Protein AF-A0A1Z9BZ72-F1 (afdb_monomer_lite)

pLDDT: mean 84.68, std 11.12, range [56.81, 97.44]

Sequence (92 aa):
MARPKGIDLSGLEWLEREGEPAFKSANNQNIAPNDGNIFIDPLILTDFNADGLVDVILGCKNRIFRNHGMGRFKPEKLCPNFDEVVFNVTLD

Structure (mmCIF, N/CA/C/O backbone):
data_AF-A0A1Z9BZ72-F1
#
_entry.id   AF-A0A1Z9BZ72-F1
#
loop_
_atom_site.group_PDB
_atom_site.id
_atom_site.type_sy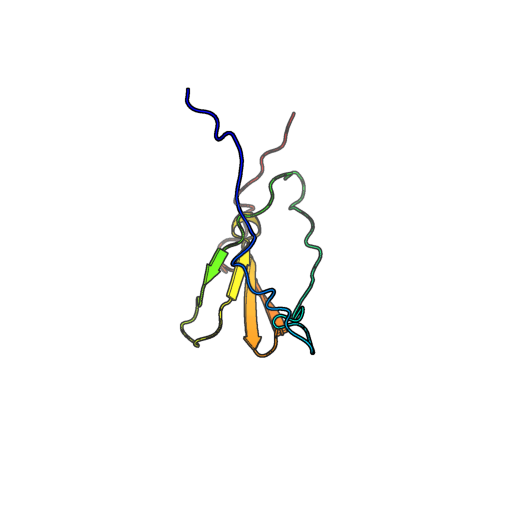mbol
_atom_site.label_atom_id
_atom_site.label_alt_id
_atom_site.label_comp_id
_atom_site.label_asym_id
_atom_site.label_entity_id
_atom_site.label_seq_id
_atom_site.pdbx_PDB_ins_code
_atom_site.Cartn_x
_atom_site.Cartn_y
_atom_site.Cartn_z
_atom_site.occupancy
_atom_site.B_iso_or_equiv
_atom_site.auth_seq_id
_atom_site.auth_comp_id
_atom_site.auth_asym_id
_atom_site.auth_atom_id
_atom_site.pdbx_PDB_model_num
ATOM 1 N N . MET A 1 1 ? -32.135 28.193 5.990 1.00 63.34 1 MET A N 1
ATOM 2 C CA . MET A 1 1 ? -31.386 27.001 6.451 1.00 63.34 1 MET A CA 1
ATOM 3 C C . MET A 1 1 ? -31.453 26.959 7.968 1.00 63.34 1 MET A C 1
ATOM 5 O O . MET A 1 1 ? -31.236 27.996 8.583 1.00 63.34 1 MET A O 1
ATOM 9 N N . ALA A 1 2 ? -31.817 25.825 8.566 1.00 75.38 2 ALA A N 1
ATOM 10 C CA . ALA A 1 2 ? -31.899 25.703 10.021 1.00 75.38 2 ALA A CA 1
ATOM 11 C C . ALA A 1 2 ? -30.489 25.678 10.637 1.00 75.38 2 ALA A C 1
ATOM 13 O O . ALA A 1 2 ? -29.614 24.973 10.140 1.00 75.38 2 ALA A O 1
ATOM 14 N N . ARG A 1 3 ? -30.275 26.449 11.710 1.00 78.69 3 ARG A N 1
ATOM 15 C CA . ARG A 1 3 ? -29.078 26.380 12.559 1.00 78.69 3 ARG A CA 1
ATOM 16 C C . ARG A 1 3 ? -29.506 25.919 13.953 1.00 78.69 3 ARG A C 1
ATOM 18 O O . ARG A 1 3 ? -30.410 26.542 14.513 1.00 78.69 3 ARG A O 1
ATOM 25 N N . PRO A 1 4 ? -28.905 24.859 14.513 1.00 83.88 4 PRO A N 1
ATOM 26 C CA . PRO A 1 4 ? -29.218 24.445 15.873 1.00 83.88 4 PRO A CA 1
ATOM 27 C C . PRO A 1 4 ? -28.810 25.544 16.863 1.00 83.88 4 PRO A C 1
ATOM 29 O O . PRO A 1 4 ? -27.764 26.173 16.711 1.00 83.88 4 PRO A O 1
ATOM 32 N N . LYS A 1 5 ? -29.662 25.786 17.868 1.00 88.38 5 LYS A N 1
ATOM 33 C CA . LYS A 1 5 ? -29.403 26.755 18.948 1.00 88.38 5 LYS A CA 1
ATOM 34 C C . LYS A 1 5 ? -28.414 26.236 19.998 1.00 88.38 5 LYS A C 1
ATOM 36 O O . LYS A 1 5 ? -27.864 27.042 20.736 1.00 88.38 5 LYS A O 1
ATOM 41 N N . GLY A 1 6 ? -28.198 24.923 20.068 1.00 88.06 6 GLY A N 1
ATOM 42 C CA . GLY A 1 6 ? -27.283 24.299 21.018 1.00 88.06 6 GLY A CA 1
ATOM 43 C C . GLY A 1 6 ? -27.233 22.783 20.853 1.00 88.06 6 GLY A C 1
ATOM 44 O O . GLY A 1 6 ? -28.111 22.197 20.219 1.00 88.06 6 GLY A O 1
ATOM 45 N N . ILE A 1 7 ? -26.188 22.181 21.415 1.00 87.25 7 ILE A N 1
ATOM 46 C CA . ILE A 1 7 ? -26.002 20.734 21.546 1.00 87.25 7 ILE A CA 1
ATOM 47 C C . ILE A 1 7 ? -25.902 20.460 23.049 1.00 87.25 7 ILE A C 1
ATOM 49 O O . ILE A 1 7 ? -25.071 21.070 23.720 1.00 87.25 7 ILE A O 1
ATOM 53 N N . ASP A 1 8 ? -26.767 19.594 23.572 1.00 90.12 8 ASP A N 1
ATOM 54 C CA . ASP A 1 8 ? -26.728 19.147 24.966 1.00 90.12 8 ASP A CA 1
ATOM 55 C C . ASP A 1 8 ? -25.843 17.901 25.076 1.00 90.12 8 ASP A C 1
ATOM 57 O O . ASP A 1 8 ? -26.035 16.928 24.348 1.00 90.12 8 ASP A O 1
ATOM 61 N N . LEU A 1 9 ? -24.853 17.959 25.964 1.00 89.06 9 LEU A N 1
ATOM 62 C CA . LEU A 1 9 ? -23.868 16.902 26.201 1.00 89.06 9 LEU A CA 1
ATOM 63 C C . LEU A 1 9 ? -23.965 16.333 27.629 1.00 89.06 9 LEU A C 1
ATOM 65 O O . LEU A 1 9 ? -23.118 15.542 28.030 1.00 89.06 9 LEU A O 1
ATOM 69 N N . SER A 1 10 ? -24.973 16.736 28.411 1.00 90.12 10 SER A N 1
ATOM 70 C CA . SER A 1 10 ? -25.094 16.407 29.841 1.00 90.12 10 SER A CA 1
ATOM 71 C C . SER A 1 10 ? -25.282 14.914 30.147 1.00 90.12 10 SER A C 1
ATOM 73 O O . SER A 1 10 ? -25.018 14.491 31.269 1.00 90.12 10 SER A O 1
ATOM 75 N N . GLY A 1 11 ? -25.701 14.114 29.162 1.00 89.88 11 GLY A N 1
ATOM 76 C CA . GLY A 1 11 ? -25.869 12.660 29.272 1.00 89.88 11 GLY A CA 1
ATOM 77 C C . GLY A 1 11 ? -24.734 11.830 28.667 1.00 89.88 11 GLY A C 1
ATOM 78 O O . GLY A 1 11 ? -24.925 10.635 28.451 1.00 89.88 11 GLY A O 1
ATOM 79 N N . LEU A 1 12 ? -23.596 12.442 28.324 1.00 89.56 12 LEU A N 1
ATOM 80 C CA . LEU A 1 12 ? -22.459 11.713 27.764 1.00 89.56 12 LEU A CA 1
ATOM 81 C C . LEU A 1 12 ? -21.572 11.118 28.857 1.00 89.56 12 LEU A C 1
ATOM 83 O O . LEU A 1 12 ? -21.246 11.771 29.846 1.00 89.56 12 LEU A O 1
ATOM 87 N N . GLU A 1 13 ? -21.124 9.892 28.615 1.00 90.00 13 GLU A N 1
ATOM 88 C CA . GLU A 1 13 ? -20.034 9.266 29.351 1.00 90.00 13 GLU A CA 1
ATOM 89 C C . GLU A 1 13 ? -18.733 9.446 28.563 1.00 90.00 13 GLU A C 1
ATOM 91 O O . GLU A 1 13 ? -18.669 9.167 27.362 1.00 90.00 13 GLU A O 1
ATOM 96 N N . TRP A 1 14 ? -17.690 9.925 29.238 1.00 84.06 14 TRP A N 1
ATOM 97 C CA . TRP A 1 14 ? -16.354 9.997 28.660 1.00 84.06 14 TRP A CA 1
ATOM 98 C C . TRP A 1 14 ? -15.694 8.626 28.754 1.00 84.06 14 TRP A C 1
ATOM 100 O O . TRP A 1 14 ? -15.305 8.191 29.834 1.00 84.06 14 TRP A O 1
ATOM 110 N N . LEU A 1 15 ? -15.560 7.954 27.613 1.00 85.44 15 LEU A N 1
ATOM 111 C CA . LEU A 1 15 ? -14.809 6.709 27.506 1.00 85.44 15 LEU A CA 1
ATOM 112 C C . LEU A 1 15 ? -13.400 7.026 27.011 1.00 85.44 15 LEU A C 1
ATOM 114 O O . LEU A 1 15 ? -13.175 7.221 25.816 1.00 85.44 15 LEU A O 1
ATOM 118 N N . GLU A 1 16 ? -12.454 7.079 27.942 1.00 81.88 16 GLU A N 1
ATOM 119 C CA . GLU A 1 16 ? -11.034 7.175 27.626 1.00 81.88 16 GLU A CA 1
ATOM 120 C C . GLU A 1 16 ? -10.381 5.804 27.799 1.00 81.88 16 GLU A C 1
ATOM 122 O O . GLU A 1 16 ? -10.594 5.100 28.787 1.00 81.88 16 GLU A O 1
ATOM 127 N N . ARG A 1 17 ? -9.606 5.385 26.797 1.00 85.06 17 ARG A N 1
ATOM 128 C CA . ARG A 1 17 ? -8.873 4.124 26.858 1.00 85.06 17 ARG A CA 1
ATOM 129 C C . ARG A 1 17 ? -7.501 4.373 27.462 1.00 85.06 17 ARG A C 1
ATOM 131 O O . ARG A 1 17 ? -6.643 4.962 26.809 1.00 85.06 17 ARG A O 1
ATOM 138 N N . GLU A 1 18 ? -7.269 3.820 28.643 1.00 83.62 18 GLU A N 1
ATOM 139 C CA . GLU A 1 18 ? -5.931 3.733 29.223 1.00 83.62 18 GLU A CA 1
ATOM 140 C C . GLU A 1 18 ? -5.137 2.563 28.611 1.00 83.62 18 GLU A C 1
ATOM 142 O O . GLU A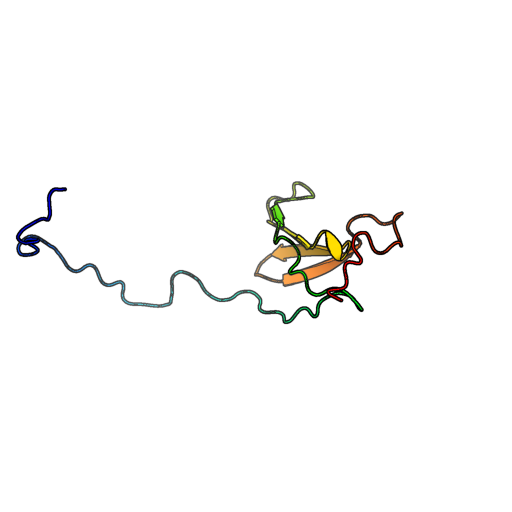 1 18 ? -5.687 1.512 28.266 1.00 83.62 18 GLU A O 1
ATOM 147 N N . GLY A 1 19 ? -3.822 2.741 28.460 1.00 86.50 19 GLY A N 1
ATOM 148 C CA . GLY A 1 19 ? -2.896 1.713 27.975 1.00 86.50 19 GLY A CA 1
ATOM 149 C C . GLY A 1 19 ? -2.365 1.929 26.556 1.00 86.50 19 GLY A C 1
ATOM 150 O O . GLY A 1 19 ? -2.701 2.887 25.861 1.00 86.50 19 GLY A O 1
ATOM 151 N N . GLU A 1 20 ? -1.497 1.010 26.126 1.00 87.81 20 GLU A N 1
ATOM 152 C CA . GLU A 1 20 ? -0.743 1.096 24.868 1.00 87.81 20 GLU A CA 1
ATOM 153 C C . GLU A 1 20 ? -1.634 1.401 23.659 1.00 87.81 20 GLU A C 1
ATOM 155 O O . GLU A 1 20 ? -2.685 0.768 23.544 1.00 87.81 20 GLU A O 1
ATOM 160 N N . PRO A 1 21 ? -1.239 2.288 22.726 1.00 86.88 21 PRO A N 1
ATOM 161 C CA . PRO A 1 21 ? -2.045 2.630 21.556 1.00 86.88 21 PRO A CA 1
ATOM 162 C C . PRO A 1 21 ? -2.569 1.394 20.817 1.00 86.88 21 PRO A C 1
ATOM 164 O O . PRO A 1 21 ? -1.826 0.437 20.593 1.00 86.88 21 PRO A O 1
ATOM 167 N N . ALA A 1 22 ? -3.848 1.424 20.426 1.00 85.38 22 ALA A N 1
ATOM 168 C CA . ALA A 1 22 ? -4.484 0.318 19.705 1.00 85.38 22 ALA A CA 1
ATOM 169 C C . ALA A 1 22 ? -3.778 0.007 18.372 1.00 85.38 22 ALA A C 1
ATOM 171 O O . ALA A 1 22 ? -3.703 -1.148 17.961 1.00 85.38 22 ALA A O 1
ATOM 172 N N . PHE A 1 23 ? -3.212 1.033 17.736 1.00 85.88 23 PHE A N 1
ATOM 173 C CA . PHE A 1 23 ? -2.393 0.908 16.539 1.00 85.88 23 PHE A CA 1
ATOM 174 C C . PHE A 1 23 ? -0.972 1.360 16.844 1.00 85.88 23 PHE A C 1
ATOM 176 O O . PHE A 1 23 ? -0.753 2.434 17.404 1.00 85.88 23 PHE A O 1
ATOM 183 N N . LYS A 1 24 ? -0.001 0.546 16.438 1.00 85.56 24 LYS A N 1
ATOM 184 C CA . LYS A 1 24 ? 1.420 0.886 16.483 1.00 85.56 24 LYS A CA 1
ATOM 185 C C . LYS A 1 24 ? 1.934 0.972 15.057 1.00 85.56 24 LYS A C 1
ATOM 187 O O . LYS A 1 24 ? 1.528 0.183 14.205 1.00 85.56 24 LYS A O 1
ATOM 192 N N . SER A 1 25 ? 2.823 1.928 14.800 1.00 86.81 25 SER A N 1
ATOM 193 C CA . SER A 1 25 ? 3.490 2.002 13.503 1.00 86.81 25 SER A CA 1
ATOM 194 C C . SER A 1 25 ? 4.315 0.735 13.296 1.00 86.81 25 SER A C 1
ATOM 196 O O . SER A 1 25 ? 5.208 0.439 14.088 1.00 86.81 25 SER A O 1
ATOM 198 N N . ALA A 1 26 ? 3.980 -0.029 12.260 1.00 85.75 26 ALA A N 1
ATOM 199 C CA . ALA A 1 26 ? 4.699 -1.248 11.906 1.00 85.75 26 ALA A CA 1
ATOM 200 C C . ALA A 1 26 ? 5.791 -0.972 10.859 1.00 85.75 26 ALA A C 1
ATOM 202 O O . ALA A 1 26 ? 6.795 -1.677 10.799 1.00 85.75 26 ALA A O 1
ATOM 203 N N . ASN A 1 27 ? 5.603 0.065 10.038 1.00 87.75 27 ASN A N 1
ATOM 204 C CA . ASN A 1 27 ? 6.545 0.484 9.011 1.00 87.75 27 ASN A CA 1
ATOM 205 C C . ASN A 1 27 ? 6.345 1.972 8.682 1.00 87.75 27 ASN A C 1
ATOM 207 O O . ASN A 1 27 ? 5.210 2.441 8.620 1.00 87.75 27 ASN A O 1
ATOM 211 N N . ASN A 1 28 ? 7.437 2.701 8.455 1.00 89.81 28 ASN A N 1
ATOM 212 C CA . ASN A 1 28 ? 7.413 4.065 7.934 1.00 89.81 28 ASN A CA 1
ATOM 213 C C . ASN A 1 28 ? 8.550 4.216 6.917 1.00 89.81 28 ASN A C 1
ATOM 215 O O . ASN A 1 28 ? 9.700 3.902 7.228 1.00 89.81 28 ASN A O 1
ATOM 219 N N . GLN A 1 29 ? 8.221 4.658 5.704 1.00 87.12 29 GLN A N 1
ATOM 220 C CA . GLN A 1 29 ? 9.169 4.827 4.609 1.00 87.12 29 GLN A CA 1
ATOM 221 C C . GLN A 1 29 ? 8.898 6.131 3.867 1.00 87.12 29 GLN A C 1
ATOM 223 O O . GLN A 1 29 ? 7.762 6.435 3.512 1.00 87.12 29 GLN A O 1
ATOM 228 N N . ASN A 1 30 ? 9.976 6.855 3.567 1.00 87.38 30 ASN A N 1
ATOM 229 C CA . ASN A 1 30 ? 9.947 7.982 2.645 1.00 87.38 30 ASN A CA 1
ATOM 230 C C . ASN A 1 30 ? 10.207 7.466 1.231 1.00 87.38 30 ASN A C 1
ATOM 232 O O . ASN A 1 30 ? 11.255 6.875 0.966 1.00 87.38 30 ASN A O 1
ATOM 236 N N . ILE A 1 31 ? 9.265 7.699 0.323 1.00 83.62 31 ILE A N 1
ATOM 237 C CA . ILE A 1 31 ? 9.365 7.267 -1.070 1.00 83.62 31 ILE A CA 1
ATOM 238 C C . ILE A 1 31 ? 9.373 8.517 -1.943 1.00 83.62 31 ILE A C 1
ATOM 240 O O . ILE A 1 31 ? 8.370 9.217 -2.043 1.00 83.62 31 ILE A O 1
ATOM 244 N N . ALA A 1 32 ? 10.518 8.802 -2.565 1.00 83.50 32 ALA A N 1
ATOM 245 C CA . ALA A 1 32 ? 10.627 9.893 -3.527 1.00 83.50 32 ALA A CA 1
ATOM 246 C C . ALA A 1 32 ? 9.776 9.585 -4.772 1.00 83.50 32 ALA A C 1
ATOM 248 O O . ALA A 1 32 ? 9.707 8.411 -5.147 1.00 83.50 32 ALA A O 1
ATOM 249 N N . PRO A 1 33 ? 9.168 10.580 -5.438 1.00 78.12 33 PRO A N 1
ATOM 250 C CA . PRO A 1 33 ? 8.542 10.419 -6.755 1.00 78.12 33 PRO A CA 1
ATOM 251 C C . PRO A 1 33 ? 9.505 9.858 -7.817 1.00 78.12 33 PRO A C 1
ATOM 253 O O . PRO A 1 33 ? 10.693 9.677 -7.558 1.00 78.12 33 PRO A O 1
ATOM 256 N N . ASN A 1 34 ? 8.995 9.481 -8.992 1.00 77.62 34 ASN A N 1
ATOM 257 C CA . ASN A 1 34 ? 9.875 9.184 -10.133 1.00 77.62 34 ASN A CA 1
ATOM 258 C C . ASN A 1 34 ? 10.472 10.487 -10.684 1.00 77.62 34 ASN A C 1
ATOM 260 O O . ASN A 1 34 ? 9.853 11.544 -10.553 1.00 77.62 34 ASN A O 1
ATOM 264 N N . ASP A 1 35 ? 11.642 10.407 -11.318 1.00 77.75 35 ASP A N 1
ATOM 265 C CA . ASP A 1 35 ? 12.263 11.565 -11.966 1.00 77.75 35 ASP A CA 1
ATOM 266 C C . ASP A 1 35 ? 11.294 12.192 -12.980 1.00 77.75 35 ASP A C 1
ATOM 268 O O . ASP A 1 35 ? 10.710 11.497 -13.810 1.00 77.75 35 ASP A O 1
ATOM 272 N N . GLY A 1 36 ? 11.095 13.509 -12.891 1.00 73.25 36 GLY A N 1
ATOM 273 C CA . GLY A 1 36 ? 10.159 14.236 -13.756 1.00 73.25 36 GLY A CA 1
ATOM 274 C C . GLY A 1 36 ? 8.674 14.037 -13.425 1.00 73.25 36 GLY A C 1
ATOM 275 O O . GLY A 1 36 ? 7.826 14.486 -14.190 1.00 73.25 36 GLY A O 1
ATOM 276 N N . ASN A 1 37 ? 8.339 13.395 -12.302 1.00 71.94 37 ASN A N 1
ATOM 277 C CA . ASN A 1 37 ? 6.962 13.193 -11.864 1.00 71.94 37 ASN A CA 1
ATOM 278 C C . ASN A 1 37 ? 6.719 13.863 -10.499 1.00 71.94 37 ASN A C 1
ATOM 280 O O . ASN A 1 37 ? 7.503 13.712 -9.565 1.00 71.94 37 ASN A O 1
ATOM 284 N N . ILE A 1 38 ? 5.617 14.604 -10.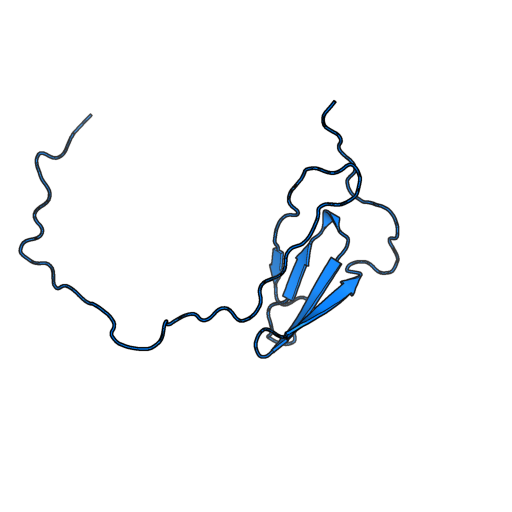385 1.00 71.06 38 ILE A N 1
ATOM 285 C CA . ILE A 1 38 ? 5.189 15.277 -9.148 1.00 71.06 38 ILE A CA 1
ATOM 286 C C . ILE A 1 38 ? 3.980 14.609 -8.475 1.00 71.06 38 ILE A C 1
ATOM 288 O O . ILE A 1 38 ? 3.534 15.048 -7.415 1.00 71.06 38 ILE A O 1
ATOM 292 N N . PHE A 1 39 ? 3.411 13.579 -9.101 1.00 70.38 39 PHE A N 1
ATOM 293 C CA . PHE A 1 39 ? 2.241 12.886 -8.592 1.00 70.38 39 PHE A CA 1
ATOM 294 C C . PHE A 1 39 ? 2.615 11.940 -7.458 1.00 70.38 39 PHE A C 1
ATOM 296 O O . PHE A 1 39 ? 3.646 11.266 -7.465 1.00 70.38 39 PHE A O 1
ATOM 303 N N . ILE A 1 40 ? 1.715 11.886 -6.483 1.00 67.19 40 ILE A N 1
ATOM 304 C CA . ILE A 1 40 ? 1.718 10.866 -5.446 1.00 67.19 40 ILE A CA 1
ATOM 305 C C . ILE A 1 40 ? 1.072 9.626 -6.064 1.00 67.19 40 ILE A C 1
ATOM 307 O O . ILE A 1 40 ? -0.066 9.698 -6.533 1.00 67.19 40 ILE A O 1
ATOM 311 N N . ASP A 1 41 ? 1.792 8.504 -6.083 1.00 72.69 41 ASP A N 1
ATOM 312 C CA . ASP A 1 41 ? 1.224 7.222 -6.499 1.00 72.69 41 ASP A CA 1
ATOM 313 C C . ASP A 1 41 ? -0.049 6.938 -5.689 1.00 72.69 41 ASP A C 1
ATOM 315 O O . ASP A 1 41 ? -0.034 7.091 -4.461 1.00 72.69 41 ASP A O 1
ATOM 319 N N . PRO A 1 42 ? -1.146 6.490 -6.327 1.00 75.56 42 PRO A N 1
ATOM 320 C CA . PRO A 1 42 ? -2.271 5.977 -5.568 1.00 75.56 42 PRO A CA 1
ATOM 321 C C . PRO A 1 42 ? -1.774 4.832 -4.683 1.00 75.56 42 PRO A C 1
ATOM 323 O O . PRO A 1 42 ? -1.153 3.882 -5.164 1.00 75.56 42 PRO A O 1
ATOM 326 N N . LEU A 1 43 ? -2.045 4.935 -3.383 1.00 88.94 43 LEU A N 1
ATOM 327 C CA . LEU A 1 43 ? -1.724 3.886 -2.428 1.00 88.94 43 LEU A CA 1
ATOM 328 C C . LEU A 1 43 ? -2.801 2.804 -2.514 1.00 88.94 43 LEU A C 1
ATOM 330 O O . LEU A 1 43 ? -3.919 3.000 -2.036 1.00 88.94 43 LEU A O 1
ATOM 334 N N . ILE A 1 44 ? -2.470 1.668 -3.123 1.00 94.38 44 ILE A N 1
ATOM 335 C CA . ILE A 1 44 ? -3.374 0.518 -3.213 1.00 94.38 44 ILE A CA 1
ATOM 336 C C . ILE A 1 44 ? -2.957 -0.505 -2.156 1.00 94.38 44 ILE A C 1
ATOM 338 O O . ILE A 1 44 ? -1.792 -0.894 -2.085 1.00 94.38 44 ILE A O 1
ATOM 342 N N . LEU A 1 45 ? -3.920 -0.942 -1.345 1.00 95.12 45 LEU A N 1
ATOM 343 C CA . LEU A 1 45 ? -3.735 -1.950 -0.303 1.00 95.12 45 LEU A CA 1
ATOM 344 C C . LEU A 1 45 ? -4.589 -3.169 -0.641 1.00 95.12 45 LEU A C 1
ATOM 346 O O . LEU A 1 45 ? -5.814 -3.065 -0.692 1.00 95.12 45 LEU A O 1
ATOM 350 N N . THR A 1 46 ? -3.954 -4.309 -0.894 1.00 96.44 46 THR A N 1
ATOM 351 C CA . THR A 1 46 ? -4.658 -5.557 -1.215 1.00 96.44 46 THR A CA 1
ATOM 352 C C . THR A 1 46 ? -3.782 -6.761 -0.915 1.00 96.44 46 THR A C 1
ATOM 354 O O . THR A 1 46 ? -2.566 -6.685 -1.041 1.00 96.44 46 THR A O 1
ATOM 357 N N . ASP A 1 47 ? -4.392 -7.886 -0.562 1.00 97.44 47 ASP A N 1
ATOM 358 C CA . ASP A 1 47 ? -3.714 -9.182 -0.593 1.00 97.44 47 ASP A CA 1
ATOM 359 C C . ASP A 1 47 ? -3.563 -9.607 -2.062 1.00 97.44 47 ASP A C 1
ATOM 361 O O . ASP A 1 47 ? -4.533 -10.005 -2.710 1.00 97.44 47 ASP A O 1
ATOM 365 N N . PHE A 1 48 ? -2.379 -9.387 -2.639 1.00 96.56 48 PHE A N 1
ATOM 366 C CA . PHE A 1 48 ? -2.167 -9.532 -4.082 1.00 96.56 48 PHE A CA 1
ATOM 367 C C . PHE A 1 48 ? -1.802 -10.967 -4.485 1.00 96.56 48 PHE A C 1
ATOM 369 O O . PHE A 1 48 ? -2.023 -11.364 -5.627 1.00 96.56 48 PHE A O 1
ATOM 376 N N . ASN A 1 49 ? -1.215 -11.749 -3.577 1.00 95.81 49 ASN A N 1
ATOM 377 C CA . ASN A 1 49 ? -0.841 -13.156 -3.784 1.00 95.81 49 ASN A CA 1
ATOM 378 C C . ASN A 1 49 ? -1.755 -14.157 -3.056 1.00 95.81 49 ASN A C 1
ATOM 380 O O . ASN A 1 49 ? -1.481 -15.354 -3.137 1.00 95.81 49 ASN A O 1
ATOM 384 N N . ALA A 1 50 ? -2.831 -13.697 -2.416 1.00 97.38 50 ALA A N 1
ATOM 385 C CA . ALA A 1 50 ? -3.792 -14.519 -1.685 1.00 97.38 50 ALA A CA 1
ATOM 386 C C . ALA A 1 50 ? -3.170 -15.298 -0.508 1.00 97.38 50 ALA A C 1
ATOM 388 O O . ALA A 1 50 ? -3.549 -16.446 -0.256 1.00 97.38 50 ALA A O 1
ATOM 389 N N . ASP A 1 51 ? -2.205 -14.702 0.201 1.00 97.44 51 ASP A N 1
ATOM 390 C CA . ASP A 1 51 ? -1.563 -15.317 1.374 1.00 97.44 51 ASP A CA 1
ATOM 391 C C . ASP A 1 51 ? -2.174 -14.880 2.721 1.00 97.44 51 ASP A C 1
ATOM 393 O O . ASP A 1 51 ? -1.758 -15.350 3.785 1.00 97.44 51 ASP A O 1
ATOM 397 N N . GLY A 1 52 ? -3.205 -14.032 2.682 1.00 97.19 52 GLY A N 1
ATOM 398 C CA . GLY A 1 52 ? -3.887 -13.482 3.848 1.00 97.19 52 GLY A CA 1
ATOM 399 C C . GLY A 1 52 ? -3.221 -12.232 4.426 1.00 97.19 52 GLY A C 1
ATOM 400 O O . GLY A 1 52 ? -3.710 -11.703 5.430 1.00 97.19 52 GLY A O 1
ATOM 401 N N . LEU A 1 53 ? -2.130 -11.740 3.829 1.00 96.31 53 LEU A N 1
ATOM 402 C CA . LEU A 1 53 ? -1.436 -10.526 4.241 1.00 96.31 53 LEU A CA 1
ATOM 403 C C . LEU A 1 53 ? -1.638 -9.416 3.205 1.00 96.31 53 LEU A C 1
ATOM 405 O O . LEU A 1 53 ? -1.489 -9.591 2.004 1.00 96.31 53 LEU A O 1
ATOM 409 N N . VAL A 1 54 ? -1.974 -8.220 3.686 1.00 96.06 54 VAL A N 1
ATOM 410 C CA . VAL A 1 54 ? -2.171 -7.057 2.812 1.00 96.06 54 VAL A CA 1
ATOM 411 C C . VAL A 1 54 ? -0.818 -6.532 2.331 1.00 96.06 54 VAL A C 1
ATOM 413 O O . VAL A 1 54 ? 0.000 -6.109 3.154 1.00 96.06 54 VAL A O 1
ATOM 416 N N . ASP A 1 55 ? -0.621 -6.508 1.015 1.00 96.62 55 ASP A N 1
ATOM 417 C CA . ASP A 1 55 ? 0.502 -5.879 0.322 1.00 96.62 55 ASP A CA 1
ATOM 418 C C . ASP A 1 55 ? 0.231 -4.390 0.046 1.00 96.62 55 ASP A C 1
ATOM 420 O O . ASP A 1 55 ? -0.912 -3.921 0.071 1.00 96.62 55 ASP A O 1
ATOM 424 N N . VAL A 1 56 ? 1.293 -3.640 -0.266 1.00 94.88 56 VAL A N 1
ATOM 425 C CA . VAL A 1 56 ? 1.205 -2.230 -0.680 1.00 94.88 56 VAL A CA 1
ATOM 426 C C . VAL A 1 56 ? 1.660 -2.083 -2.127 1.00 94.88 56 VAL A C 1
ATOM 428 O O . VAL A 1 56 ? 2.784 -2.448 -2.460 1.00 94.88 56 VAL A O 1
ATOM 431 N N . ILE A 1 57 ? 0.828 -1.511 -2.992 1.00 94.19 57 ILE A N 1
ATOM 432 C CA . ILE A 1 57 ? 1.140 -1.303 -4.409 1.00 94.19 57 ILE A CA 1
ATOM 433 C C . ILE A 1 57 ? 1.269 0.194 -4.701 1.00 94.19 57 ILE A C 1
ATOM 435 O O . ILE A 1 57 ? 0.375 0.978 -4.384 1.00 94.19 57 ILE A O 1
ATOM 439 N N . LEU A 1 58 ? 2.379 0.557 -5.349 1.00 90.94 58 LEU A N 1
ATOM 440 C CA . LEU A 1 58 ? 2.651 1.867 -5.937 1.00 90.94 58 LEU A CA 1
ATOM 441 C C . LEU A 1 58 ? 2.715 1.704 -7.460 1.00 90.94 58 LEU A C 1
ATOM 443 O O . LEU A 1 58 ? 3.735 1.295 -8.028 1.00 90.94 58 LEU A O 1
ATOM 447 N N . GLY A 1 59 ? 1.570 1.933 -8.107 1.00 86.81 59 GLY A N 1
ATOM 448 C CA . GLY A 1 59 ? 1.357 1.593 -9.514 1.00 86.81 59 GLY A CA 1
ATOM 449 C C . GLY A 1 59 ? 2.223 2.397 -10.485 1.00 86.81 59 GLY A C 1
ATOM 450 O O . GLY A 1 59 ? 2.830 1.811 -11.381 1.00 86.81 59 GLY A O 1
ATOM 451 N N . CYS A 1 60 ? 2.348 3.714 -10.295 1.00 82.75 60 CYS A N 1
ATOM 452 C CA . CYS A 1 60 ? 3.144 4.561 -11.193 1.00 82.75 60 CYS A CA 1
ATOM 453 C C . CYS A 1 60 ? 4.649 4.267 -11.072 1.00 82.75 60 CYS A C 1
ATOM 455 O O . CYS A 1 60 ? 5.414 4.518 -12.002 1.00 82.75 60 CYS A O 1
ATOM 457 N N . LYS A 1 61 ? 5.075 3.681 -9.948 1.00 85.12 61 LYS A N 1
ATOM 458 C CA . LYS A 1 61 ? 6.430 3.166 -9.711 1.00 85.12 61 LYS A CA 1
ATOM 459 C C . LYS A 1 61 ? 6.661 1.732 -10.170 1.00 85.12 61 LYS A C 1
ATOM 461 O O . LYS A 1 61 ? 7.774 1.235 -9.994 1.00 85.12 61 LYS A O 1
ATOM 466 N N . ASN A 1 62 ? 5.641 1.060 -10.712 1.00 88.44 62 ASN A N 1
ATOM 467 C CA . ASN A 1 62 ? 5.683 -0.366 -11.032 1.00 88.44 62 ASN A CA 1
ATOM 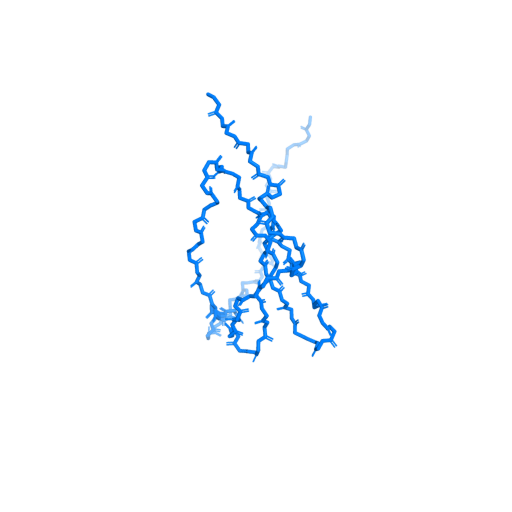468 C C . ASN A 1 62 ? 6.236 -1.201 -9.855 1.00 88.44 62 ASN A C 1
ATOM 470 O O . ASN A 1 62 ? 7.074 -2.095 -10.020 1.00 88.44 62 ASN A O 1
ATOM 474 N N . ARG A 1 63 ? 5.817 -0.855 -8.632 1.00 90.81 63 ARG A N 1
ATOM 475 C CA . ARG A 1 63 ? 6.386 -1.394 -7.396 1.00 90.81 63 ARG A CA 1
ATOM 476 C C . ARG A 1 63 ? 5.300 -1.977 -6.509 1.00 90.81 63 ARG A C 1
ATOM 478 O O . ARG A 1 63 ? 4.267 -1.356 -6.279 1.00 90.81 63 ARG A O 1
ATOM 485 N N . ILE A 1 64 ? 5.579 -3.155 -5.972 1.00 94.56 64 ILE A N 1
ATOM 486 C CA . ILE A 1 64 ? 4.798 -3.791 -4.917 1.00 94.56 64 ILE A CA 1
ATOM 487 C C . ILE A 1 64 ? 5.706 -4.019 -3.712 1.00 94.56 64 ILE A C 1
ATOM 489 O O . ILE A 1 64 ? 6.871 -4.375 -3.854 1.00 94.56 64 ILE A O 1
ATOM 493 N N . PHE A 1 65 ? 5.188 -3.790 -2.518 1.00 95.56 65 PHE A N 1
ATOM 494 C CA . PHE A 1 65 ? 5.830 -4.133 -1.264 1.00 95.56 65 PHE A CA 1
ATOM 495 C C . PHE A 1 65 ? 5.113 -5.349 -0.690 1.00 95.56 65 PHE A C 1
ATOM 497 O O . PHE A 1 65 ? 3.996 -5.227 -0.185 1.00 95.56 65 PHE A O 1
ATOM 504 N N . ARG A 1 66 ? 5.768 -6.509 -0.781 1.00 97.06 66 ARG A N 1
ATOM 505 C CA . ARG A 1 66 ? 5.264 -7.780 -0.263 1.00 97.06 66 ARG A CA 1
ATOM 506 C C . ARG A 1 66 ? 5.300 -7.808 1.248 1.00 97.06 66 ARG A C 1
ATOM 508 O O . ARG A 1 66 ? 6.355 -7.553 1.834 1.00 97.06 66 ARG A O 1
ATOM 515 N N . ASN A 1 67 ? 4.177 -8.122 1.872 1.00 96.69 67 ASN A N 1
ATOM 516 C CA . ASN A 1 67 ? 4.068 -8.229 3.313 1.00 96.69 67 ASN A CA 1
ATOM 517 C C . ASN A 1 67 ? 4.522 -9.613 3.783 1.00 96.69 67 ASN A C 1
ATOM 5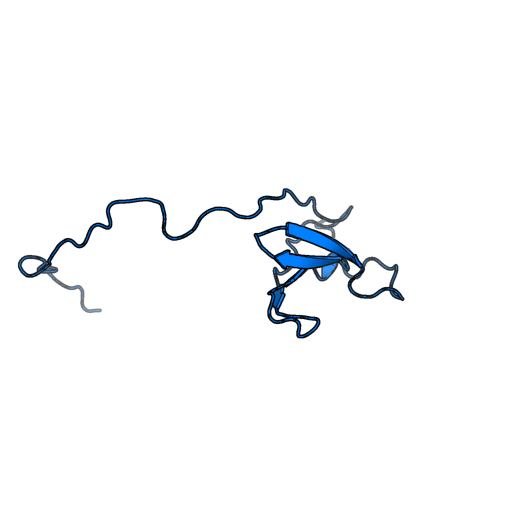19 O O . ASN A 1 67 ? 3.959 -10.635 3.421 1.00 96.69 67 ASN A O 1
ATOM 523 N N . HIS A 1 68 ? 5.533 -9.650 4.644 1.00 96.06 68 HIS A N 1
ATOM 524 C CA . HIS A 1 68 ? 6.022 -10.873 5.286 1.00 96.06 68 HIS A CA 1
ATOM 525 C C . HIS A 1 68 ? 5.612 -10.953 6.765 1.00 96.06 68 HIS A C 1
ATOM 527 O O . HIS A 1 68 ? 6.268 -11.615 7.579 1.00 96.06 68 HIS A O 1
ATOM 533 N N . GLY A 1 69 ? 4.549 -10.240 7.135 1.00 94.25 69 GLY A N 1
ATOM 534 C CA . GLY A 1 69 ? 4.017 -10.160 8.485 1.00 94.25 69 GLY A CA 1
ATOM 535 C C . GLY A 1 69 ? 4.786 -9.185 9.375 1.00 94.25 69 GLY A C 1
ATOM 536 O O . GLY A 1 69 ? 5.946 -8.837 9.128 1.00 94.25 69 GLY A O 1
ATOM 537 N N . MET A 1 70 ? 4.126 -8.755 10.453 1.00 89.62 70 MET A N 1
ATOM 538 C CA . MET A 1 70 ? 4.694 -7.861 11.473 1.00 89.62 70 MET A CA 1
ATOM 539 C C . MET A 1 70 ? 5.249 -6.540 10.903 1.00 89.62 70 MET A C 1
ATOM 541 O O . MET A 1 70 ? 6.245 -6.021 11.398 1.00 89.62 70 MET A O 1
ATOM 545 N N . GLY A 1 71 ? 4.642 -6.013 9.833 1.00 85.44 71 GLY A N 1
ATOM 546 C CA . GLY A 1 71 ? 5.086 -4.773 9.179 1.00 85.44 71 GLY A CA 1
ATOM 547 C C . GLY A 1 71 ? 6.381 -4.891 8.373 1.00 85.44 71 GLY A C 1
ATOM 548 O O . GLY A 1 71 ? 6.965 -3.875 7.991 1.00 85.44 71 GLY A O 1
ATOM 549 N N . ARG A 1 72 ? 6.860 -6.113 8.115 1.00 92.75 72 ARG A N 1
ATOM 550 C CA . ARG A 1 72 ? 8.048 -6.343 7.293 1.00 92.75 72 ARG A CA 1
ATOM 551 C C . ARG A 1 72 ? 7.640 -6.403 5.834 1.00 92.75 72 ARG A C 1
ATOM 553 O O . ARG A 1 72 ? 7.012 -7.364 5.403 1.00 92.75 72 ARG A O 1
ATOM 560 N N . PHE A 1 73 ? 8.040 -5.387 5.088 1.00 94.56 73 PHE A N 1
ATOM 561 C CA . PHE A 1 73 ? 7.736 -5.263 3.674 1.00 94.56 73 PHE A CA 1
ATOM 562 C C . PHE A 1 73 ? 8.990 -5.447 2.826 1.00 94.56 73 PHE A C 1
ATOM 564 O O . PHE A 1 73 ? 10.033 -4.864 3.130 1.00 94.56 73 PHE A O 1
ATOM 571 N N . LYS A 1 74 ? 8.887 -6.220 1.745 1.00 94.56 74 LYS A N 1
ATOM 572 C CA . LYS A 1 74 ? 9.962 -6.402 0.767 1.00 94.56 74 LYS A CA 1
ATOM 573 C C . LYS A 1 74 ? 9.565 -5.776 -0.575 1.00 94.56 74 LYS A C 1
ATOM 575 O O . LYS A 1 74 ? 8.535 -6.160 -1.123 1.00 94.56 74 LYS A O 1
ATOM 580 N N . PRO A 1 75 ? 10.347 -4.830 -1.122 1.00 93.81 75 PRO A N 1
ATOM 581 C CA . PRO A 1 75 ? 10.048 -4.229 -2.415 1.00 93.81 75 PRO A CA 1
ATOM 582 C C . PRO A 1 75 ? 10.338 -5.202 -3.563 1.00 93.81 75 PRO A C 1
ATOM 584 O O . PRO A 1 75 ? 11.399 -5.825 -3.616 1.00 93.81 75 PRO A O 1
ATOM 587 N N . GLU A 1 76 ? 9.409 -5.280 -4.507 1.00 94.38 76 GLU A N 1
ATOM 588 C CA . GLU A 1 76 ? 9.465 -6.090 -5.721 1.00 94.38 76 GLU A CA 1
ATOM 589 C C . GLU A 1 76 ? 8.855 -5.316 -6.903 1.00 94.38 76 GLU A C 1
ATOM 591 O O . GLU A 1 76 ? 8.191 -4.286 -6.734 1.00 94.38 76 GLU A O 1
ATOM 596 N N . LYS A 1 77 ? 9.103 -5.795 -8.125 1.00 92.19 77 LYS A N 1
ATOM 597 C CA . LYS A 1 77 ? 8.533 -5.217 -9.346 1.00 92.19 77 LYS A CA 1
ATOM 598 C C . LYS A 1 77 ? 7.113 -5.751 -9.538 1.00 92.19 77 LYS A C 1
ATOM 600 O O . LYS A 1 77 ? 6.925 -6.964 -9.543 1.00 92.19 77 LYS A O 1
ATOM 605 N N . LEU A 1 78 ? 6.132 -4.860 -9.689 1.00 91.88 78 LEU A N 1
ATOM 606 C CA . LEU A 1 78 ? 4.720 -5.245 -9.825 1.00 91.88 78 LEU A CA 1
ATOM 607 C C . LEU A 1 78 ? 4.476 -6.001 -11.144 1.00 91.88 78 LEU A C 1
ATOM 609 O O . LEU A 1 78 ? 3.881 -7.073 -11.145 1.00 91.88 78 LEU A O 1
ATOM 613 N N . CYS A 1 79 ? 4.995 -5.469 -12.249 1.00 91.00 79 CYS A N 1
ATOM 614 C CA . CYS A 1 79 ? 4.922 -6.042 -13.588 1.00 91.00 79 CYS A CA 1
ATOM 615 C C . CYS A 1 79 ? 6.348 -6.311 -14.102 1.00 91.00 79 CYS A C 1
ATOM 617 O O . CYS A 1 79 ? 6.984 -5.396 -14.637 1.00 91.00 79 CYS A O 1
ATOM 619 N N . PRO A 1 80 ? 6.878 -7.543 -13.966 1.00 88.69 80 PRO A N 1
ATOM 620 C CA . PRO A 1 80 ? 8.264 -7.870 -14.311 1.00 88.69 80 PRO A CA 1
ATOM 621 C C . PRO A 1 80 ? 8.637 -7.578 -15.764 1.00 88.69 80 PRO A C 1
ATOM 623 O O . PRO A 1 80 ? 9.738 -7.105 -16.024 1.00 88.69 80 PRO A O 1
ATOM 626 N N . ASN A 1 81 ? 7.696 -7.786 -16.686 1.00 87.81 81 ASN A N 1
ATOM 627 C CA . ASN A 1 81 ? 7.904 -7.627 -18.128 1.00 87.81 81 ASN A CA 1
ATOM 628 C C . ASN A 1 81 ? 7.702 -6.186 -18.624 1.00 87.81 81 ASN A C 1
ATOM 630 O O . ASN A 1 81 ? 7.687 -5.954 -19.827 1.00 87.81 81 ASN A O 1
ATOM 634 N N . PHE A 1 82 ? 7.490 -5.233 -17.717 1.00 80.50 82 PHE A N 1
ATOM 635 C CA . PHE A 1 82 ? 7.259 -3.836 -18.060 1.00 80.50 82 PHE A CA 1
ATOM 636 C C . PHE A 1 82 ? 8.356 -2.977 -17.431 1.00 80.50 82 PHE A C 1
ATOM 638 O O . PHE A 1 82 ? 8.383 -2.811 -16.216 1.00 80.50 82 PHE A O 1
ATOM 645 N N . ASP A 1 83 ? 9.320 -2.502 -18.214 1.00 72.56 83 ASP A N 1
ATOM 646 C CA . ASP A 1 83 ? 10.428 -1.654 -17.728 1.00 72.56 83 ASP A CA 1
ATOM 647 C C . ASP A 1 83 ? 10.191 -0.153 -17.945 1.00 72.56 83 ASP A C 1
ATOM 649 O O . ASP A 1 83 ? 10.970 0.668 -17.467 1.00 72.56 83 ASP A O 1
ATOM 653 N N . GLU A 1 84 ? 9.121 0.220 -18.644 1.00 64.88 84 GLU A N 1
ATOM 654 C CA . GLU A 1 84 ? 8.844 1.619 -18.955 1.00 64.88 84 GLU A CA 1
ATOM 655 C C . GLU A 1 84 ? 8.289 2.376 -17.740 1.00 64.88 84 GLU A C 1
ATOM 657 O O . GLU A 1 84 ? 7.655 1.817 -16.838 1.00 64.88 84 GLU A O 1
ATOM 662 N N . VAL A 1 85 ? 8.512 3.689 -17.719 1.00 61.97 85 VAL A N 1
ATOM 663 C CA . VAL A 1 85 ? 7.863 4.575 -16.751 1.00 61.97 85 VAL A CA 1
ATOM 664 C C . VAL A 1 85 ? 6.438 4.826 -17.242 1.00 61.97 85 VAL A C 1
ATOM 666 O O . VAL A 1 85 ? 6.238 5.494 -18.251 1.00 61.97 85 VAL A O 1
ATOM 669 N N . VAL 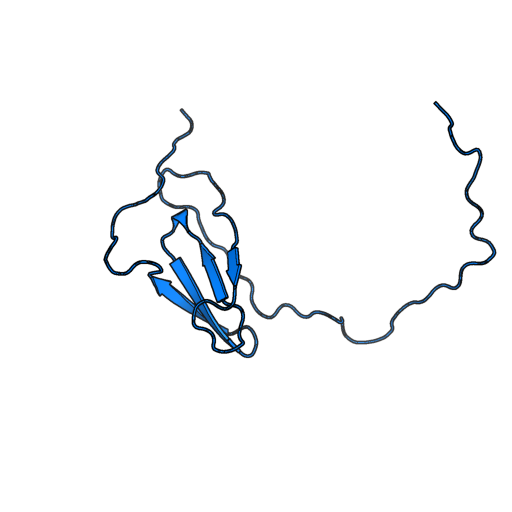A 1 86 ? 5.442 4.276 -16.537 1.00 58.94 86 VAL A N 1
ATOM 670 C CA . VAL A 1 86 ? 4.023 4.304 -16.963 1.00 58.94 86 VAL A CA 1
ATOM 671 C C . VAL A 1 86 ? 3.448 5.731 -16.972 1.00 58.94 86 VAL A C 1
ATOM 673 O O . VAL A 1 86 ? 2.508 6.015 -17.706 1.00 58.94 86 VAL A O 1
ATOM 676 N N . PHE A 1 87 ? 4.007 6.643 -16.170 1.00 59.28 87 PHE A N 1
ATOM 677 C CA . PHE A 1 87 ? 3.516 8.016 -16.043 1.00 59.28 87 PHE A CA 1
ATOM 678 C C . PHE A 1 87 ? 4.668 9.013 -15.890 1.00 59.28 87 PHE A C 1
ATOM 680 O O . PHE A 1 87 ? 5.254 9.125 -14.813 1.00 59.28 87 PHE A O 1
ATOM 687 N N . ASN A 1 88 ? 4.933 9.772 -16.955 1.00 57.44 88 ASN A N 1
ATOM 688 C CA . ASN A 1 88 ? 5.717 11.004 -16.921 1.00 57.44 88 ASN A CA 1
ATOM 689 C C . ASN A 1 88 ? 4.779 12.163 -17.240 1.00 57.44 88 ASN A C 1
ATOM 691 O O . ASN A 1 88 ? 4.362 12.335 -18.382 1.00 57.44 88 ASN A O 1
ATOM 695 N N . VAL A 1 89 ? 4.430 12.939 -16.222 1.00 56.81 89 VAL A N 1
ATOM 696 C CA . VAL A 1 89 ? 3.755 14.221 -16.405 1.00 56.81 89 VAL A CA 1
ATOM 697 C C . VAL A 1 89 ? 4.554 15.244 -15.619 1.00 56.81 89 VAL A C 1
ATOM 699 O O . VAL A 1 89 ? 4.587 15.213 -14.387 1.00 56.81 89 VAL A O 1
ATOM 702 N N . THR A 1 90 ? 5.210 16.129 -16.356 1.00 56.81 90 THR A N 1
ATOM 703 C CA . THR A 1 90 ? 5.839 17.340 -15.841 1.00 56.81 90 THR A CA 1
ATOM 704 C C . THR A 1 90 ? 4.792 18.451 -15.796 1.00 56.81 90 THR A C 1
ATOM 706 O O . THR A 1 90 ? 3.966 18.558 -16.702 1.00 56.81 90 THR A O 1
ATOM 709 N N . LEU A 1 91 ? 4.791 19.261 -14.734 1.00 57.47 91 LEU A N 1
ATOM 710 C CA . LEU A 1 91 ? 4.153 20.576 -14.808 1.00 57.47 91 LEU A CA 1
ATOM 711 C C . LEU A 1 91 ? 5.148 21.503 -15.503 1.00 57.47 91 LEU A C 1
ATOM 713 O O . LEU A 1 91 ? 6.266 21.651 -15.003 1.00 57.47 91 LEU A O 1
ATOM 717 N N . ASP A 1 92 ? 4.750 22.052 -16.648 1.00 64.56 92 ASP A N 1
ATOM 718 C CA . ASP A 1 92 ? 5.442 23.180 -17.280 1.00 64.56 92 ASP A CA 1
ATOM 719 C C . ASP A 1 92 ? 5.355 24.443 -16.404 1.00 64.56 92 ASP A C 1
ATOM 721 O O . ASP A 1 92 ? 4.301 24.647 -15.747 1.00 64.56 92 ASP A O 1
#

Radius of gyration: 21.39 Å; chains: 1; bounding box: 44×42×49 Å

Foldseek 3Di:
DDDDPDDDCPPDDDDDDDDDDPDDDQDDDDDDDDVQDPDDFPWDWAPPVPPPDIWTDRVQVQWIFDDPDSSHTDIDGNDPPDPDRPDRDHDD

Secondary structure (DSSP, 8-state):
----S----TT-------SS-SS--------PPPTT--PPPPEEEE-SSSSSS-EEEETTTTEEEEE-STT-EEEEESSTT--S-S------